Protein AF-A0A4Y9RI63-F1 (afdb_monomer)

pLDDT: mean 80.35, std 16.22, range [33.53, 94.25]

Solvent-accessible surface area (backbone atoms only — not comparable to full-atom values): 4186 Å² total; per-residue (Å²): 132,87,79,80,76,62,76,30,53,46,73,58,62,61,87,73,58,51,71,69,37,60,27,36,38,22,35,87,82,72,52,71,45,66,26,26,31,38,60,96,78,50,25,31,41,30,66,73,94,84,50,78,47,80,42,50,39,87,63,33,53,33,37,37,72,60,76,80,83,124

Structure (mmCIF, N/CA/C/O backbone):
data_AF-A0A4Y9RI63-F1
#
_entry.id   AF-A0A4Y9RI63-F1
#
loop_
_atom_site.group_PDB
_atom_site.id
_atom_site.type_symbol
_atom_site.label_atom_id
_atom_site.label_alt_id
_atom_site.label_comp_id
_atom_site.label_asym_id
_atom_site.label_entity_id
_atom_site.label_seq_id
_atom_site.pdbx_PDB_ins_code
_atom_site.Cartn_x
_atom_site.Cartn_y
_atom_site.Cartn_z
_atom_site.occupancy
_atom_site.B_iso_or_equiv
_atom_site.auth_seq_id
_atom_site.auth_comp_id
_atom_site.auth_asym_id
_atom_site.auth_atom_id
_atom_site.pdbx_PDB_model_num
ATOM 1 N N . MET A 1 1 ? -18.008 20.516 -4.512 1.00 39.31 1 MET A N 1
ATOM 2 C CA . MET A 1 1 ? -16.651 20.061 -4.880 1.00 39.31 1 MET A CA 1
ATOM 3 C C . MET A 1 1 ? -16.491 18.691 -4.257 1.00 39.31 1 MET A C 1
ATOM 5 O O . MET A 1 1 ? -16.412 18.604 -3.041 1.00 39.31 1 MET A O 1
ATOM 9 N N . ASN A 1 2 ? -16.615 17.636 -5.062 1.00 33.53 2 ASN A N 1
ATOM 10 C CA . ASN A 1 2 ? -16.684 16.264 -4.567 1.00 33.53 2 ASN A CA 1
ATOM 11 C C . ASN A 1 2 ? -15.265 15.783 -4.265 1.00 33.53 2 ASN A C 1
ATOM 13 O O . ASN A 1 2 ? -14.536 15.372 -5.165 1.00 33.53 2 ASN A O 1
ATOM 17 N N . TH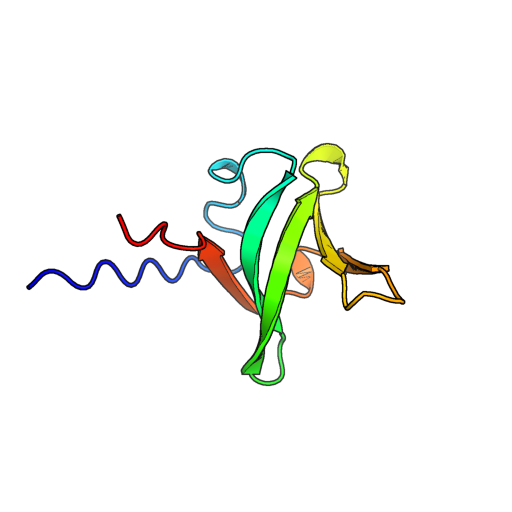R A 1 3 ? -14.862 15.877 -3.005 1.00 44.41 3 THR A N 1
ATOM 18 C CA . THR A 1 3 ? -13.698 15.172 -2.476 1.00 44.41 3 THR A CA 1
ATOM 19 C C . THR A 1 3 ? -14.029 13.682 -2.465 1.00 44.41 3 THR A C 1
ATOM 21 O O . THR A 1 3 ? -14.587 13.170 -1.499 1.00 44.41 3 THR A O 1
ATOM 24 N N . ASN A 1 4 ? -13.724 12.985 -3.564 1.00 44.88 4 ASN A N 1
ATOM 25 C CA . ASN A 1 4 ? -13.644 11.522 -3.595 1.00 44.88 4 ASN A CA 1
ATOM 26 C C . ASN A 1 4 ? -12.418 11.085 -2.779 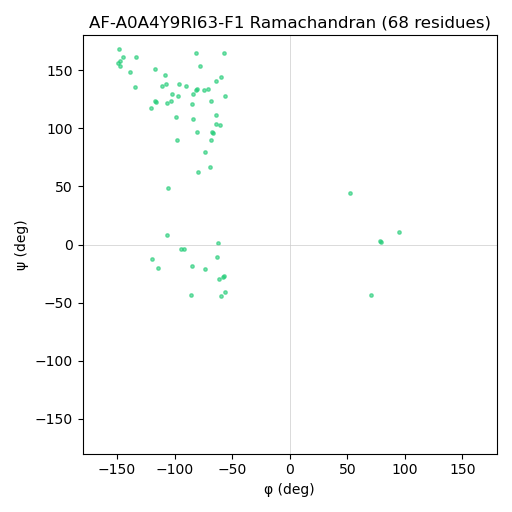1.00 44.88 4 ASN A C 1
ATOM 28 O O . ASN A 1 4 ? -11.436 10.580 -3.321 1.00 44.88 4 ASN A O 1
ATOM 32 N N . ASP A 1 5 ? -12.466 11.315 -1.470 1.00 52.09 5 ASP A N 1
ATOM 33 C CA . ASP A 1 5 ? -11.535 10.741 -0.508 1.00 52.09 5 ASP A CA 1
ATOM 34 C C . ASP A 1 5 ? -11.921 9.264 -0.376 1.00 52.09 5 ASP A C 1
ATOM 36 O O . ASP A 1 5 ? -12.710 8.860 0.475 1.00 52.09 5 ASP A O 1
ATOM 40 N N . SER A 1 6 ? -11.485 8.469 -1.353 1.00 58.66 6 SER A N 1
ATOM 41 C CA . SER A 1 6 ? -11.812 7.047 -1.457 1.00 58.66 6 SER A CA 1
ATOM 42 C C . SER A 1 6 ? -10.916 6.276 -0.493 1.00 58.66 6 SER A C 1
ATOM 44 O O . SER A 1 6 ? -10.075 5.495 -0.928 1.00 58.66 6 SER A O 1
ATOM 46 N N . ARG A 1 7 ? -11.043 6.547 0.813 1.00 56.88 7 ARG A N 1
ATOM 47 C CA . ARG A 1 7 ? -10.408 5.743 1.860 1.00 56.88 7 ARG A CA 1
ATOM 48 C C . ARG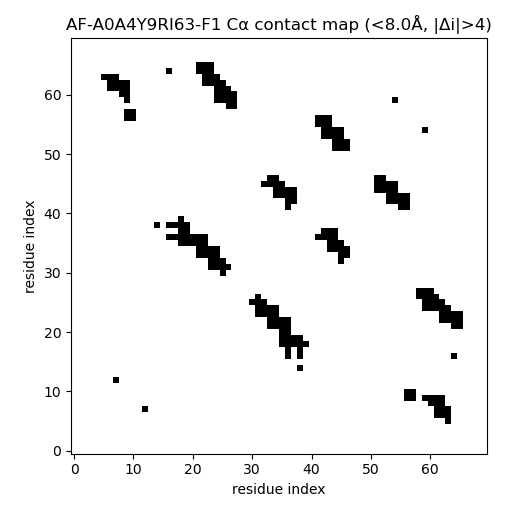 A 1 7 ? -11.057 4.374 1.844 1.00 56.88 7 ARG A C 1
ATOM 50 O O . ARG A 1 7 ? -12.153 4.165 2.363 1.00 56.88 7 ARG A O 1
ATOM 57 N N . THR A 1 8 ? -10.407 3.457 1.156 1.00 57.78 8 THR A N 1
ATOM 58 C CA . THR A 1 8 ? -10.781 2.054 1.129 1.00 57.78 8 THR A CA 1
ATOM 59 C C . THR A 1 8 ? -10.169 1.373 2.344 1.00 57.78 8 THR A C 1
ATOM 61 O O . THR A 1 8 ? -8.980 1.530 2.623 1.00 57.78 8 THR A O 1
ATOM 64 N N . GLY A 1 9 ? -10.998 0.633 3.087 1.00 59.97 9 GLY A N 1
ATOM 65 C CA . GLY A 1 9 ? -10.527 -0.209 4.183 1.00 59.97 9 GLY A CA 1
ATOM 66 C C . GLY A 1 9 ? -9.478 -1.222 3.701 1.00 59.97 9 GLY A C 1
ATOM 67 O O . GLY A 1 9 ? -9.368 -1.484 2.498 1.00 59.97 9 GLY A O 1
ATOM 68 N N . PRO A 1 10 ? -8.738 -1.846 4.628 1.00 58.44 10 PRO A N 1
ATOM 69 C CA . PRO A 1 10 ? -7.455 -2.487 4.339 1.00 58.44 10 PRO A CA 1
ATOM 70 C C . PRO A 1 10 ? -7.546 -3.638 3.332 1.00 58.44 10 PRO A C 1
ATOM 72 O O . PRO A 1 10 ? -6.636 -3.848 2.543 1.00 58.44 10 PRO A O 1
ATOM 75 N N . ASN A 1 11 ? -8.690 -4.326 3.280 1.00 61.59 11 ASN A N 1
ATOM 76 C CA . ASN A 1 11 ? -8.924 -5.457 2.379 1.00 61.59 11 ASN A CA 1
ATOM 77 C C . ASN A 1 11 ? -10.094 -5.248 1.401 1.00 61.59 11 ASN A C 1
ATOM 79 O O . ASN A 1 11 ? -10.259 -5.996 0.434 1.00 61.59 11 ASN A O 1
ATOM 83 N N . SER A 1 12 ? -10.926 -4.229 1.615 1.00 62.97 12 SER A N 1
ATOM 84 C CA . SER A 1 12 ? -12.050 -3.941 0.729 1.00 62.97 12 SER A CA 1
ATOM 85 C C . SER A 1 12 ? -11.545 -3.111 -0.446 1.00 62.97 12 SER A C 1
ATOM 87 O O . SER A 1 12 ? -11.258 -1.933 -0.272 1.00 62.97 12 SER A O 1
ATOM 89 N N . ALA A 1 13 ? -11.479 -3.732 -1.627 1.00 78.44 13 ALA A N 1
ATOM 90 C CA . ALA A 1 13 ? -11.153 -3.125 -2.924 1.00 78.44 13 ALA A CA 1
ATOM 91 C C . ALA A 1 13 ? -9.692 -3.183 -3.417 1.00 78.44 13 ALA A C 1
ATOM 93 O O . ALA A 1 13 ? -9.403 -2.597 -4.455 1.00 78.44 13 ALA A O 1
ATOM 94 N N . LEU A 1 14 ? -8.792 -3.948 -2.782 1.00 82.19 14 LEU A N 1
ATOM 95 C CA . LEU A 1 14 ? -7.429 -4.165 -3.318 1.00 82.19 14 LEU A CA 1
ATOM 96 C C . LEU A 1 14 ? -7.424 -4.763 -4.734 1.00 82.19 14 LEU A C 1
ATOM 98 O O . LEU A 1 14 ? -6.517 -4.519 -5.519 1.00 82.19 14 LEU A O 1
ATOM 102 N N . HIS A 1 15 ? -8.475 -5.506 -5.091 1.00 82.19 15 HIS A N 1
ATOM 103 C CA . HIS A 1 15 ? -8.683 -6.028 -6.443 1.00 82.19 15 HIS A CA 1
ATOM 104 C C . HIS A 1 15 ? -8.867 -4.933 -7.514 1.00 82.19 15 HIS A C 1
ATOM 106 O O . HIS A 1 15 ? -8.884 -5.256 -8.699 1.00 82.19 15 HIS A O 1
ATOM 112 N N . LEU A 1 16 ? -9.050 -3.666 -7.119 1.00 83.81 16 LEU A N 1
ATOM 113 C CA . LEU A 1 16 ? -9.125 -2.525 -8.034 1.00 83.81 16 LEU A CA 1
ATOM 114 C C . LEU A 1 16 ? -7.746 -1.967 -8.413 1.00 83.81 16 LEU A C 1
ATOM 116 O O . LEU A 1 16 ? -7.662 -1.242 -9.402 1.00 83.81 16 LEU A O 1
ATOM 120 N N . LEU A 1 17 ? -6.695 -2.275 -7.646 1.00 86.25 17 LEU A N 1
ATOM 121 C CA . LEU A 1 17 ? -5.321 -1.897 -7.974 1.00 86.25 17 LEU A CA 1
ATOM 122 C C . LEU A 1 17 ? -4.744 -2.885 -8.984 1.00 86.25 17 LEU A C 1
ATOM 124 O O . LEU A 1 17 ? -4.829 -4.102 -8.797 1.00 86.25 17 LEU A O 1
ATOM 128 N N . TRP A 1 18 ? -4.115 -2.371 -10.036 1.00 88.88 18 TRP A N 1
ATOM 129 C CA . TRP A 1 18 ? -3.333 -3.210 -10.937 1.00 88.88 18 TRP A CA 1
ATOM 130 C C . TRP A 1 18 ? -1.973 -3.556 -10.331 1.00 88.88 18 TRP A C 1
ATOM 132 O O . TRP A 1 18 ? -1.426 -2.822 -9.510 1.00 88.88 18 TRP A O 1
ATOM 142 N N . HIS A 1 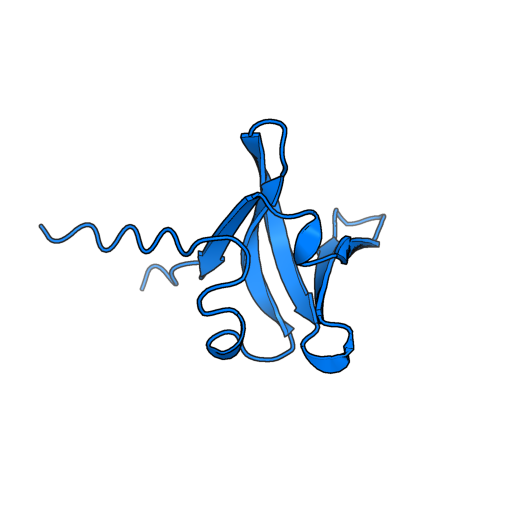19 ? -1.407 -4.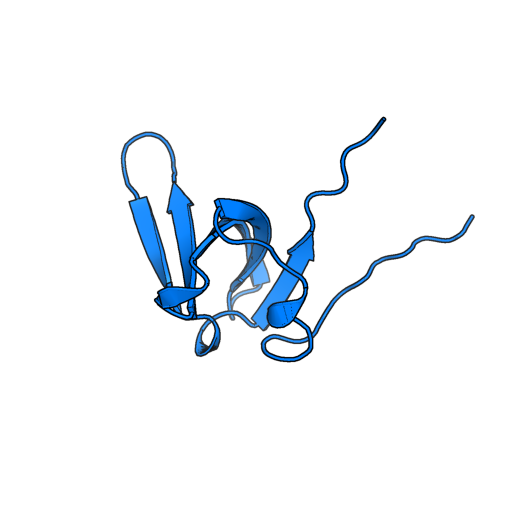689 -10.747 1.00 89.94 19 HIS A N 1
ATOM 143 C CA . HIS A 1 19 ? -0.035 -5.036 -10.391 1.00 89.94 19 HIS A CA 1
ATOM 144 C C . HIS A 1 19 ? 0.941 -3.930 -10.833 1.00 89.94 19 HIS A C 1
ATOM 146 O O . HIS A 1 19 ? 0.949 -3.534 -12.000 1.00 89.94 19 HIS A O 1
ATOM 152 N N . GLY A 1 20 ? 1.772 -3.461 -9.903 1.00 88.25 20 GLY A N 1
ATOM 153 C CA . GLY A 1 20 ? 2.712 -2.358 -10.088 1.00 88.25 20 GLY A CA 1
ATOM 154 C C . GLY A 1 20 ? 2.078 -0.966 -10.016 1.00 88.25 20 GLY A C 1
ATOM 155 O O . GLY A 1 20 ? 2.774 0.024 -10.225 1.00 88.25 20 GLY A O 1
ATOM 156 N N . GLU A 1 21 ? 0.778 -0.856 -9.734 1.00 90.50 21 GLU A N 1
ATOM 157 C CA . GLU A 1 21 ? 0.115 0.440 -9.628 1.00 90.50 21 GLU A CA 1
ATOM 158 C C . GLU A 1 21 ? 0.553 1.195 -8.368 1.00 90.50 21 GLU A C 1
ATOM 160 O O . GLU A 1 21 ? 0.578 0.626 -7.275 1.00 90.50 21 GLU A O 1
ATOM 165 N N . LEU A 1 22 ? 0.873 2.484 -8.531 1.00 90.25 22 LEU A N 1
ATOM 166 C CA . LEU A 1 22 ? 1.256 3.369 -7.433 1.00 90.25 22 LEU A CA 1
ATOM 167 C C . LEU A 1 22 ? 0.047 3.774 -6.585 1.00 90.25 22 LEU A C 1
ATOM 169 O O . LEU A 1 22 ? -0.995 4.220 -7.077 1.00 90.25 22 LEU A O 1
ATOM 173 N N . CYS A 1 23 ? 0.219 3.666 -5.278 1.00 90.62 23 CYS A N 1
ATOM 174 C CA . CYS A 1 23 ? -0.780 3.969 -4.272 1.00 90.62 23 CYS A CA 1
ATOM 175 C C . CYS A 1 23 ? -0.110 4.497 -3.001 1.00 90.62 23 CYS A C 1
ATOM 177 O O . CYS A 1 23 ? 1.107 4.431 -2.833 1.00 90.62 23 CYS A O 1
ATOM 179 N N . PHE A 1 24 ? -0.920 5.034 -2.101 1.00 91.00 24 PHE A N 1
ATOM 180 C CA . PHE A 1 24 ? -0.495 5.369 -0.753 1.00 91.00 24 PHE A CA 1
ATOM 181 C C . PHE A 1 24 ? -1.104 4.373 0.220 1.00 91.00 24 PHE A C 1
ATOM 183 O O . PHE A 1 24 ? -2.285 4.037 0.105 1.00 91.00 24 PHE A O 1
ATOM 190 N N . ILE A 1 25 ? -0.305 3.941 1.187 1.00 91.75 25 ILE A N 1
ATOM 191 C CA . ILE A 1 25 ? -0.727 3.076 2.286 1.00 91.75 25 ILE A CA 1
ATOM 192 C C . ILE A 1 25 ? -0.554 3.794 3.617 1.00 91.75 25 ILE A C 1
ATOM 194 O O . ILE A 1 25 ? 0.343 4.623 3.776 1.00 91.75 25 ILE A O 1
ATOM 198 N N . VAL A 1 26 ? -1.388 3.442 4.587 1.00 92.00 26 VAL A N 1
ATOM 199 C CA . VAL A 1 26 ? -1.307 3.891 5.975 1.00 92.00 26 VAL A CA 1
ATOM 200 C C . VAL A 1 26 ? -1.050 2.685 6.855 1.00 92.00 26 VAL A C 1
ATOM 202 O O . VAL A 1 26 ? -1.828 1.735 6.859 1.00 92.00 26 VAL A O 1
ATOM 205 N N . LEU A 1 27 ? 0.034 2.728 7.619 1.00 91.31 27 LEU A N 1
ATOM 206 C CA . LEU A 1 27 ? 0.378 1.687 8.583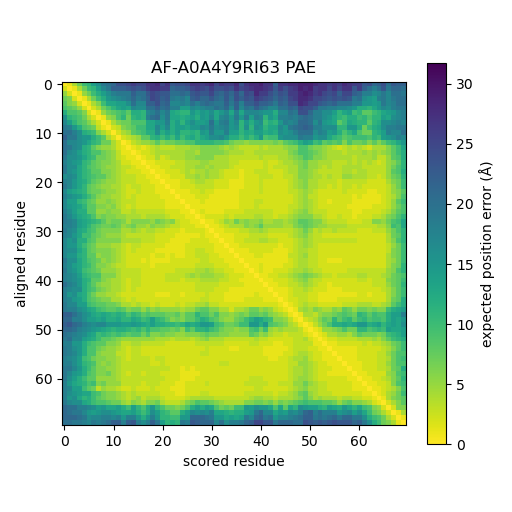 1.00 91.31 27 LEU A CA 1
ATOM 207 C C . LEU A 1 27 ? -0.395 1.866 9.904 1.00 91.31 27 LEU A C 1
ATOM 209 O O . LEU A 1 27 ? -0.860 2.973 10.188 1.00 91.31 27 LEU A O 1
ATOM 213 N N . PRO A 1 28 ? -0.450 0.846 10.785 1.00 87.06 28 PRO A N 1
ATOM 214 C CA . PRO A 1 28 ? -1.189 0.874 12.055 1.00 87.06 28 PRO A CA 1
ATOM 215 C C . PRO A 1 28 ? -0.727 1.924 13.086 1.00 87.06 28 PRO A C 1
ATOM 217 O O . PRO A 1 28 ? -1.289 2.015 14.171 1.00 87.06 28 PRO A O 1
ATOM 220 N N . GLY A 1 29 ? 0.270 2.750 12.763 1.00 88.56 29 GLY A N 1
ATOM 221 C CA . GLY A 1 29 ? 0.679 3.929 13.538 1.00 88.56 29 GLY A CA 1
ATOM 222 C C . GLY A 1 29 ? 0.289 5.271 12.905 1.00 88.56 29 GLY A C 1
ATOM 223 O O . GLY A 1 29 ? 0.772 6.307 13.350 1.00 88.56 29 GLY A O 1
ATOM 224 N N . GLY A 1 30 ? -0.508 5.270 11.831 1.00 88.75 30 GLY A N 1
ATOM 225 C CA . GLY A 1 30 ? -0.876 6.472 11.071 1.00 88.75 30 GLY A CA 1
ATOM 226 C C . GLY A 1 30 ? 0.201 6.965 10.097 1.00 88.75 30 GLY A C 1
ATOM 227 O O . GLY A 1 30 ? 0.013 7.979 9.425 1.00 88.75 30 GLY A O 1
ATOM 228 N N . ARG A 1 31 ? 1.335 6.259 9.987 1.00 90.31 31 ARG A N 1
ATOM 229 C CA . ARG A 1 31 ? 2.390 6.580 9.017 1.00 90.31 31 ARG A CA 1
ATOM 230 C C . ARG A 1 31 ? 1.883 6.299 7.605 1.00 90.31 31 ARG A C 1
ATOM 232 O O . ARG A 1 31 ? 1.499 5.171 7.317 1.00 90.31 31 ARG A O 1
ATOM 239 N N . THR A 1 32 ? 1.922 7.312 6.743 1.00 91.88 32 THR A N 1
ATOM 240 C CA . THR A 1 32 ? 1.591 7.184 5.317 1.00 91.88 32 THR A CA 1
ATOM 241 C C . THR A 1 32 ? 2.859 6.985 4.492 1.00 91.88 32 THR A C 1
ATOM 243 O O . THR A 1 32 ? 3.863 7.650 4.753 1.00 91.88 32 THR A O 1
ATOM 246 N N . MET A 1 33 ? 2.823 6.085 3.513 1.00 91.06 33 MET A N 1
ATOM 247 C CA . MET A 1 33 ? 3.946 5.778 2.621 1.00 91.06 33 MET A CA 1
ATOM 248 C C . MET A 1 33 ? 3.450 5.606 1.184 1.00 91.06 33 MET A C 1
ATOM 250 O O . MET A 1 33 ? 2.322 5.162 0.971 1.00 91.06 33 MET A O 1
ATOM 254 N N . GLU A 1 34 ? 4.281 5.965 0.207 1.00 91.50 34 GLU A N 1
ATOM 255 C CA . GLU A 1 34 ? 4.044 5.625 -1.198 1.00 91.50 34 GLU A CA 1
ATOM 256 C C . GLU A 1 34 ? 4.499 4.185 -1.448 1.00 91.50 34 GLU A C 1
ATOM 258 O O . GLU A 1 34 ? 5.571 3.776 -0.999 1.00 91.50 34 GLU A O 1
ATOM 263 N N . ALA A 1 35 ? 3.670 3.408 -2.135 1.00 92.44 35 ALA A N 1
ATOM 264 C CA . ALA A 1 35 ? 3.932 2.012 -2.432 1.00 92.44 35 ALA A CA 1
ATOM 265 C C . ALA A 1 35 ? 3.383 1.628 -3.807 1.00 92.44 35 ALA A C 1
ATOM 267 O O . ALA A 1 35 ? 2.488 2.275 -4.349 1.00 92.44 35 ALA A O 1
ATOM 268 N N . SER A 1 36 ? 3.873 0.519 -4.347 1.00 92.75 36 SER A N 1
ATOM 269 C CA . SER A 1 36 ? 3.259 -0.151 -5.494 1.00 92.75 36 SER A CA 1
ATOM 270 C C . SER A 1 36 ? 2.595 -1.457 -5.070 1.00 92.75 36 SER A C 1
ATOM 272 O O . SER A 1 36 ? 3.064 -2.132 -4.155 1.00 92.75 36 SER A O 1
ATOM 274 N N . TRP A 1 37 ? 1.483 -1.813 -5.710 1.00 92.75 37 TRP A N 1
ATOM 275 C CA . TRP A 1 37 ? 0.749 -3.035 -5.381 1.00 92.75 37 TRP A CA 1
ATOM 276 C C . TRP A 1 37 ? 1.314 -4.271 -6.091 1.00 92.75 37 TRP A C 1
ATOM 278 O O . TRP A 1 37 ? 1.303 -4.356 -7.317 1.00 92.75 37 TRP A O 1
ATOM 288 N N . ASP A 1 38 ? 1.746 -5.271 -5.330 1.00 92.62 38 ASP A N 1
ATOM 289 C CA . ASP A 1 38 ? 2.131 -6.595 -5.821 1.00 92.62 38 ASP A CA 1
ATOM 290 C C . ASP A 1 38 ? 0.953 -7.564 -5.640 1.00 92.62 38 ASP A C 1
ATOM 292 O O . ASP A 1 38 ? 0.771 -8.212 -4.606 1.00 92.62 38 ASP A O 1
ATOM 296 N N . GLN A 1 39 ? 0.110 -7.632 -6.673 1.00 89.94 39 GLN A N 1
ATOM 297 C CA . GLN A 1 39 ? -1.102 -8.450 -6.686 1.00 89.94 39 GLN A CA 1
ATOM 298 C C . GLN A 1 39 ? -0.841 -9.963 -6.495 1.00 89.94 39 GLN A C 1
ATOM 300 O O . GLN A 1 39 ? -1.580 -10.569 -5.715 1.00 89.94 39 GLN A O 1
ATOM 305 N N . PRO A 1 40 ? 0.158 -10.600 -7.151 1.00 90.44 40 PRO A N 1
ATOM 306 C CA . PRO A 1 40 ? 0.492 -12.008 -6.920 1.00 90.44 40 PRO A CA 1
ATOM 307 C C . PRO A 1 40 ? 0.819 -12.351 -5.465 1.00 90.44 40 PRO A C 1
ATOM 309 O O . PRO A 1 40 ? 0.390 -13.399 -4.986 1.00 90.44 40 PRO A O 1
ATOM 312 N N . GLN A 1 41 ? 1.566 -11.487 -4.772 1.00 91.62 41 GLN A N 1
ATOM 313 C CA . GLN A 1 41 ? 1.976 -11.716 -3.380 1.00 91.62 41 GLN A CA 1
ATOM 314 C C . GLN A 1 41 ? 1.036 -11.060 -2.356 1.00 91.62 41 GLN A C 1
ATOM 316 O O . GLN A 1 41 ? 1.199 -11.261 -1.156 1.00 91.62 41 GLN A O 1
ATOM 321 N N . ARG A 1 42 ? 0.031 -10.302 -2.816 1.00 91.25 42 ARG A N 1
ATOM 322 C CA . ARG A 1 42 ? -0.903 -9.519 -1.988 1.00 91.25 42 ARG A CA 1
ATOM 323 C C . ARG A 1 42 ? -0.192 -8.594 -0.989 1.00 91.25 42 ARG A C 1
ATOM 325 O O . ARG A 1 42 ? -0.597 -8.488 0.173 1.00 91.25 42 ARG A O 1
ATOM 332 N N . GLN A 1 43 ? 0.845 -7.907 -1.456 1.00 94.25 43 GLN A N 1
ATOM 333 C CA . GLN A 1 43 ? 1.684 -7.030 -0.639 1.00 94.25 43 GLN A CA 1
ATOM 334 C C . GLN A 1 43 ? 1.928 -5.686 -1.325 1.00 94.25 43 GLN A C 1
ATOM 336 O O . GLN A 1 43 ? 1.773 -5.539 -2.535 1.00 94.25 43 GLN A O 1
ATOM 341 N N . PHE A 1 44 ? 2.333 -4.701 -0.540 1.00 93.31 44 PHE A N 1
ATOM 342 C CA . PHE A 1 44 ? 2.752 -3.391 -0.997 1.00 93.31 44 PHE A CA 1
ATOM 343 C C . PHE A 1 44 ? 4.270 -3.302 -0.985 1.00 93.31 44 PHE A C 1
ATOM 345 O O . PHE A 1 44 ? 4.908 -3.615 0.017 1.00 93.31 44 PHE A O 1
ATOM 352 N N . LEU A 1 45 ? 4.842 -2.860 -2.097 1.00 94.00 45 LEU A N 1
ATOM 353 C CA . LEU A 1 45 ? 6.272 -2.639 -2.242 1.00 94.00 45 LEU A CA 1
ATOM 354 C C . LEU A 1 45 ? 6.554 -1.154 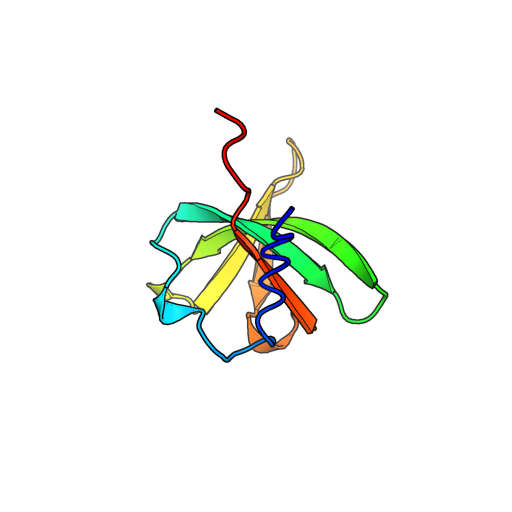-2.050 1.00 94.00 45 LEU A C 1
ATOM 356 O O . LEU A 1 45 ? 6.193 -0.334 -2.898 1.00 94.00 45 LEU A O 1
ATOM 360 N N . VAL A 1 46 ? 7.192 -0.816 -0.937 1.00 92.25 46 VAL A N 1
ATOM 361 C CA . VAL A 1 46 ? 7.642 0.539 -0.629 1.00 92.25 46 VAL A CA 1
ATOM 362 C C . VAL A 1 46 ? 9.109 0.655 -1.009 1.00 92.25 46 VAL A C 1
ATOM 364 O O . VAL A 1 46 ? 9.913 -0.178 -0.608 1.00 92.25 46 VAL A O 1
ATOM 367 N N . SER A 1 47 ? 9.472 1.668 -1.791 1.00 84.50 47 SER A N 1
ATOM 368 C CA . SER A 1 47 ? 10.866 1.920 -2.174 1.00 84.50 47 SER A CA 1
ATOM 369 C C . SER A 1 47 ? 11.296 3.306 -1.707 1.00 84.50 47 SER A C 1
ATOM 371 O O . SER A 1 47 ? 10.753 4.301 -2.172 1.00 84.50 47 SER A O 1
ATOM 373 N N . ASP A 1 48 ? 12.294 3.372 -0.826 1.00 73.94 48 ASP A N 1
ATOM 374 C CA . ASP A 1 48 ? 12.898 4.623 -0.336 1.00 73.94 48 ASP A CA 1
ATOM 375 C C . ASP A 1 48 ? 14.287 4.837 -0.964 1.00 73.94 48 ASP A C 1
ATOM 377 O O . ASP A 1 48 ? 15.283 5.037 -0.279 1.00 73.94 48 ASP A O 1
ATOM 381 N N . GLY A 1 49 ? 14.382 4.695 -2.292 1.00 69.94 49 GLY A N 1
ATOM 382 C CA . GLY A 1 49 ? 15.602 4.925 -3.085 1.00 69.94 49 GLY A CA 1
ATOM 383 C C . GLY A 1 49 ? 16.733 3.896 -2.919 1.00 69.94 49 GLY A C 1
ATOM 384 O O . GLY A 1 49 ? 17.299 3.468 -3.920 1.00 69.94 49 GLY A O 1
ATOM 385 N N . ASP A 1 50 ? 17.038 3.479 -1.689 1.00 74.50 50 ASP A N 1
ATOM 386 C CA . ASP A 1 50 ? 18.135 2.562 -1.338 1.00 74.50 50 ASP A CA 1
ATOM 387 C C . ASP A 1 50 ? 17.626 1.220 -0.782 1.00 74.50 50 ASP A C 1
ATOM 389 O O . ASP A 1 50 ? 18.319 0.207 -0.815 1.00 74.50 50 ASP A O 1
ATOM 393 N N . SER A 1 51 ? 16.382 1.182 -0.298 1.00 76.62 51 SER A N 1
ATOM 394 C CA . SER A 1 51 ? 15.761 -0.015 0.272 1.00 76.62 51 SER A CA 1
ATOM 395 C C . SER A 1 51 ? 14.346 -0.212 -0.258 1.00 76.62 51 SER A C 1
ATOM 397 O O . SER A 1 51 ? 13.559 0.734 -0.328 1.00 76.62 51 SER A O 1
ATOM 399 N N . ALA A 1 52 ? 14.039 -1.458 -0.621 1.00 82.88 52 ALA A N 1
ATOM 400 C CA . ALA A 1 52 ? 12.694 -1.904 -0.943 1.00 82.88 52 ALA A CA 1
ATOM 401 C C . ALA A 1 52 ? 12.172 -2.766 0.212 1.00 82.88 52 ALA A C 1
ATOM 403 O O . ALA A 1 52 ? 12.783 -3.776 0.562 1.00 82.88 52 ALA A O 1
ATOM 404 N N . GLU A 1 53 ? 11.056 -2.357 0.801 1.00 90.75 53 GLU A N 1
ATOM 405 C CA . GLU A 1 53 ? 10.360 -3.088 1.855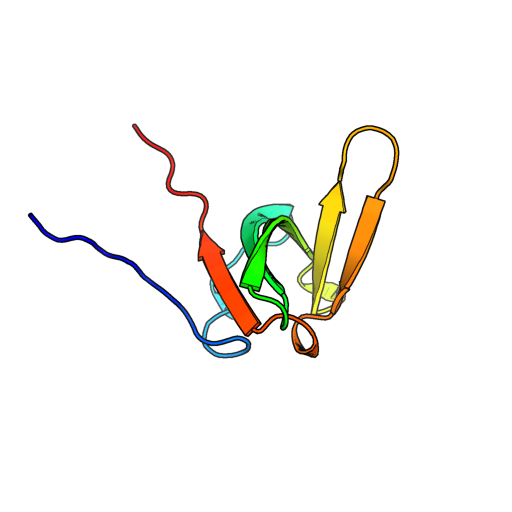 1.00 90.75 53 GLU A CA 1
ATOM 406 C C . GLU A 1 53 ? 9.037 -3.625 1.306 1.00 90.75 53 GLU A C 1
ATOM 408 O O . GLU A 1 53 ? 8.313 -2.925 0.596 1.00 90.75 53 GLU A O 1
ATOM 413 N N . ALA A 1 54 ? 8.730 -4.880 1.626 1.00 93.00 54 ALA A N 1
ATOM 414 C CA . ALA A 1 54 ? 7.458 -5.502 1.296 1.00 93.00 54 ALA A CA 1
ATOM 415 C C . ALA A 1 54 ? 6.574 -5.549 2.546 1.00 93.00 54 ALA A C 1
ATOM 417 O O . ALA A 1 54 ? 6.972 -6.101 3.572 1.00 93.00 54 ALA A O 1
ATOM 418 N N . ILE A 1 55 ? 5.376 -4.976 2.452 1.00 92.94 55 ILE A N 1
ATOM 419 C CA . ILE A 1 55 ? 4.413 -4.865 3.549 1.00 92.94 55 ILE A CA 1
ATOM 420 C C . ILE A 1 55 ? 3.159 -5.643 3.168 1.00 92.94 55 ILE A C 1
ATOM 422 O O . ILE A 1 55 ? 2.553 -5.372 2.130 1.00 92.94 55 ILE A O 1
ATOM 426 N N . SER A 1 56 ? 2.750 -6.609 3.991 1.00 92.31 56 SER A N 1
ATOM 427 C CA . SER A 1 56 ? 1.532 -7.379 3.724 1.00 92.31 56 SER A CA 1
ATOM 428 C C . SER A 1 56 ? 0.310 -6.463 3.669 1.00 92.31 56 SER A C 1
ATOM 430 O O . SER A 1 56 ? 0.192 -5.524 4.456 1.00 92.31 56 SER A O 1
ATOM 432 N N . SER A 1 57 ? -0.644 -6.764 2.785 1.00 90.44 57 SER A N 1
ATOM 433 C CA . SER A 1 57 ? -1.937 -6.064 2.787 1.00 90.44 57 SER A CA 1
ATOM 434 C C . SER A 1 57 ? -2.683 -6.167 4.120 1.00 90.44 57 SER A C 1
ATOM 436 O O . SER A 1 57 ? -3.425 -5.253 4.468 1.00 90.44 57 SER A O 1
ATOM 438 N N . ASP A 1 58 ? -2.454 -7.235 4.886 1.00 90.19 58 ASP A N 1
ATOM 439 C CA . ASP A 1 58 ? -3.053 -7.420 6.211 1.00 90.19 58 ASP A CA 1
ATOM 440 C C . ASP A 1 58 ? -2.438 -6.505 7.288 1.00 90.19 58 ASP A C 1
ATOM 442 O O . ASP A 1 58 ? -3.086 -6.230 8.297 1.00 90.19 58 ASP A O 1
ATOM 446 N N . ASP A 1 59 ? -1.223 -5.994 7.057 1.00 90.88 59 ASP A N 1
ATOM 447 C CA . ASP A 1 59 ? -0.526 -5.065 7.956 1.00 90.88 59 ASP A CA 1
ATOM 448 C C . ASP A 1 59 ? -0.807 -3.594 7.617 1.00 90.88 59 ASP A C 1
ATOM 450 O O . ASP A 1 59 ? -0.352 -2.693 8.319 1.00 90.88 59 ASP A O 1
ATOM 454 N N . VAL A 1 60 ? -1.558 -3.323 6.548 1.00 90.75 60 VAL A N 1
ATOM 455 C CA . VAL A 1 60 ? -1.981 -1.975 6.160 1.00 90.75 60 VAL A CA 1
ATOM 456 C C . VAL A 1 60 ? -3.319 -1.663 6.819 1.00 90.75 60 VAL A C 1
ATOM 458 O O . VAL A 1 60 ? -4.213 -2.498 6.845 1.00 90.75 60 VAL A O 1
ATOM 461 N N . ALA A 1 61 ? -3.472 -0.455 7.359 1.00 89.88 61 ALA A N 1
ATOM 462 C CA . ALA A 1 61 ? -4.718 0.014 7.961 1.00 89.88 61 ALA A CA 1
ATOM 463 C C . ALA A 1 61 ? -5.665 0.619 6.914 1.00 89.88 61 ALA A C 1
ATOM 465 O O . ALA A 1 61 ? -6.864 0.346 6.926 1.00 89.88 61 ALA A O 1
ATOM 466 N N . GLU A 1 62 ? -5.132 1.432 6.000 1.00 90.56 62 GLU A N 1
ATOM 467 C CA . GLU A 1 62 ? -5.890 2.112 4.943 1.00 90.56 62 GLU A CA 1
ATOM 468 C C . GLU A 1 62 ? -5.016 2.292 3.699 1.00 90.56 62 GLU A C 1
ATOM 470 O O . GLU A 1 62 ? -3.791 2.352 3.801 1.00 90.56 62 GLU A O 1
ATOM 475 N N . TRP A 1 63 ? -5.629 2.421 2.523 1.00 90.00 63 TRP A N 1
ATOM 476 C CA . TRP A 1 63 ? -4.911 2.764 1.295 1.00 90.00 63 TRP A CA 1
ATOM 477 C C . TRP A 1 63 ? -5.780 3.599 0.349 1.00 90.00 63 TRP A C 1
ATOM 479 O O . TRP A 1 63 ? -7.012 3.557 0.417 1.00 90.00 63 TRP A O 1
ATOM 489 N N . TRP A 1 64 ? -5.138 4.344 -0.552 1.00 89.12 64 TRP A N 1
ATOM 490 C CA . TRP A 1 64 ? -5.799 5.040 -1.658 1.00 89.12 64 TRP A CA 1
ATOM 491 C C . TRP A 1 64 ? -4.899 5.123 -2.891 1.00 89.12 64 TRP A C 1
ATOM 493 O O . TRP A 1 64 ? -3.671 5.121 -2.801 1.00 89.12 64 TRP A O 1
ATOM 503 N N . ARG A 1 65 ? -5.512 5.218 -4.076 1.00 87.81 65 ARG A N 1
ATOM 504 C CA . ARG A 1 65 ? -4.778 5.405 -5.338 1.00 87.81 65 ARG A CA 1
ATOM 505 C C . ARG A 1 65 ? -4.059 6.750 -5.320 1.00 87.81 65 ARG A C 1
ATOM 507 O O . ARG A 1 65 ? -4.636 7.751 -4.883 1.00 87.81 65 ARG A O 1
ATOM 514 N N . ALA A 1 66 ? -2.839 6.799 -5.846 1.00 81.25 66 ALA A N 1
ATOM 515 C CA . ALA A 1 66 ? -2.200 8.076 -6.118 1.00 81.25 66 ALA A CA 1
ATOM 516 C C . ALA A 1 66 ? -3.034 8.794 -7.191 1.00 81.25 66 ALA A C 1
ATOM 518 O O . ALA A 1 66 ? -3.049 8.397 -8.355 1.00 81.25 66 ALA A O 1
ATOM 519 N N . SER A 1 67 ? -3.820 9.799 -6.792 1.00 67.94 67 SER A N 1
ATOM 520 C CA . SER A 1 67 ? -4.627 10.563 -7.742 1.00 67.94 67 SER A CA 1
ATOM 521 C C . SER A 1 67 ? -3.676 11.291 -8.683 1.00 67.94 67 SER A C 1
ATOM 523 O O . SER A 1 67 ? -2.950 12.193 -8.256 1.00 67.94 67 SER A O 1
ATOM 525 N N . ALA A 1 68 ? -3.659 10.885 -9.952 1.00 55.78 68 ALA A N 1
ATOM 526 C CA . ALA A 1 68 ? -3.000 11.644 -10.997 1.00 55.78 68 ALA A CA 1
ATOM 527 C C . ALA A 1 68 ? -3.679 13.017 -11.049 1.00 55.78 68 ALA A C 1
ATOM 529 O O . ALA A 1 68 ? -4.808 13.151 -11.525 1.00 55.78 68 ALA A O 1
ATOM 530 N N . LYS A 1 69 ? -3.020 14.041 -10.498 1.00 49.09 69 LYS A N 1
ATOM 531 C CA . LYS A 1 69 ? -3.409 15.423 -10.757 1.00 49.09 69 LYS A CA 1
ATOM 532 C C . LYS A 1 69 ? -3.105 15.693 -12.230 1.00 49.09 69 LYS A C 1
ATOM 534 O O . LYS A 1 69 ? -1.950 15.928 -12.573 1.00 49.09 69 LYS A O 1
ATOM 539 N N . TYR A 1 70 ? -4.126 15.572 -13.074 1.00 44.72 70 TYR A N 1
ATOM 540 C CA . TYR A 1 70 ? -4.136 16.146 -14.419 1.00 44.72 70 TYR A CA 1
ATOM 541 C C . TYR A 1 70 ? -4.414 17.646 -14.335 1.00 44.72 70 TYR A C 1
ATOM 543 O O . TYR A 1 70 ? -5.248 18.039 -13.483 1.00 44.72 70 TYR A O 1
#

Foldseek 3Di:
DDPPPVWAFLPGCLVVADAQAWKWFAFPVRDIAIFGAHPVQQWTWGDPPPDTDTGHSVRTGTMDGPPPPD

Nearest PDB structures (foldseek):
  8p9m-assembly1_D  TM=6.483E-01  e=6.844E-02  Chromobacterium haemolyticum
  4v2s-assembly1_A  TM=6.446E-01  e=7.744E-02  Escherichia coli K-12
  6bdg-assemb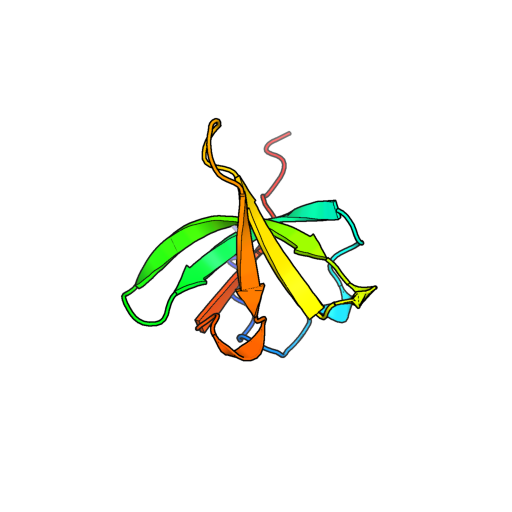ly1_A  TM=6.337E-01  e=8.237E-02  Escherichia coli S88
  3m4g-assembly2_G  TM=6.351E-01  e=8.237E-02  Pseudomonas aeruginosa
  1u1s-assembly1_A  TM=6.399E-01  e=9.320E-02  Pseudomonas aeruginosa

Sequence (70 aa):
MNTNDSRTGPNSALHLLWHGELCFIVLPGGRTMEASWDQPQRQFLVSDGDSAEAISSDDVAEWWRASAKY

Mean predicted aligned error: 7.4 Å

Radius of gyration: 11.8 Å; Cα contacts (8 Å, |Δi|>4): 120; chains: 1; bounding box: 35×32×28 Å

Secondary structure (DSSP, 8-state):
-------B-SSTTGGGSPTT-EEEEE-TTS-EEEEEEETTTTEEEEE-SS-EEEEEGGG-SEEEE-----